Protein AF-A0A2D4J0S9-F1 (afdb_monomer)

Radius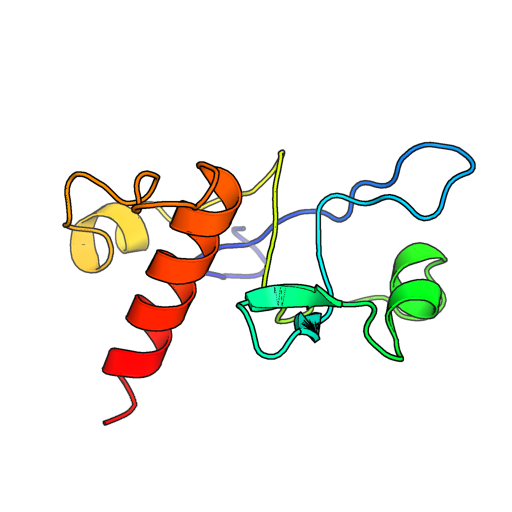 of gyration: 14.19 Å; Cα contacts (8 Å, |Δi|>4): 116; chains: 1; bounding box: 31×25×34 Å

Structure (mmCIF, N/CA/C/O backbone):
data_AF-A0A2D4J0S9-F1
#
_entry.id   AF-A0A2D4J0S9-F1
#
loop_
_atom_site.group_PDB
_atom_site.id
_atom_site.type_symbol
_atom_site.label_atom_id
_atom_site.label_alt_id
_atom_site.label_comp_id
_atom_site.label_asym_id
_atom_site.label_entity_id
_atom_site.label_seq_id
_atom_site.pdbx_PDB_ins_code
_atom_site.Cartn_x
_atom_site.Cartn_y
_atom_site.Cartn_z
_atom_site.occupancy
_atom_site.B_iso_or_equiv
_atom_site.auth_seq_id
_atom_site.auth_comp_id
_atom_site.auth_asym_id
_atom_site.auth_atom_id
_atom_site.pdbx_PDB_model_num
ATOM 1 N N . LEU A 1 1 ? -12.866 -0.020 -6.478 1.00 59.66 1 LEU A N 1
ATOM 2 C CA . LEU A 1 1 ? -13.324 -0.669 -5.222 1.00 59.66 1 LEU A CA 1
ATOM 3 C C . LEU A 1 1 ? -14.517 -1.598 -5.448 1.00 59.66 1 LEU A C 1
ATOM 5 O O . LEU A 1 1 ? -14.472 -2.706 -4.940 1.00 59.66 1 LEU A O 1
ATOM 9 N N . ILE A 1 2 ? -15.555 -1.163 -6.176 1.00 69.75 2 ILE A N 1
ATOM 10 C CA . ILE A 1 2 ? -16.828 -1.900 -6.290 1.00 69.75 2 ILE A CA 1
ATOM 11 C C . ILE A 1 2 ? -16.644 -3.267 -6.960 1.00 69.75 2 ILE A C 1
ATOM 13 O O . ILE A 1 2 ? -16.975 -4.273 -6.347 1.00 69.75 2 ILE A O 1
ATOM 17 N N . GLU A 1 3 ? -16.017 -3.327 -8.135 1.00 88.31 3 GLU A N 1
ATOM 18 C CA . GLU A 1 3 ? -15.795 -4.608 -8.828 1.00 88.31 3 GLU A CA 1
ATOM 19 C C . GLU A 1 3 ? -14.798 -5.515 -8.092 1.00 88.31 3 GLU A C 1
ATOM 21 O O . GLU A 1 3 ? -15.023 -6.708 -7.936 1.00 88.31 3 GLU A O 1
ATOM 26 N N . GLN A 1 4 ? -13.707 -4.939 -7.575 1.00 92.06 4 GLN A N 1
ATOM 27 C CA . GLN A 1 4 ? -12.654 -5.702 -6.890 1.00 92.06 4 GLN A CA 1
ATOM 28 C C . GLN A 1 4 ? -13.025 -6.105 -5.451 1.00 92.06 4 GLN A C 1
ATOM 30 O O . GLN A 1 4 ? -12.337 -6.923 -4.846 1.00 92.06 4 GLN A O 1
ATOM 35 N N . ASN A 1 5 ? -14.072 -5.512 -4.868 1.00 92.31 5 ASN A N 1
ATOM 36 C CA . ASN A 1 5 ? -14.587 -5.771 -3.519 1.00 92.31 5 ASN A CA 1
ATOM 37 C C . ASN A 1 5 ? -13.495 -5.948 -2.437 1.00 92.31 5 ASN A C 1
ATOM 39 O O . ASN A 1 5 ? -13.479 -6.926 -1.688 1.00 92.31 5 ASN A O 1
ATOM 43 N N . ARG A 1 6 ? -12.544 -5.007 -2.364 1.00 93.94 6 ARG A N 1
ATOM 44 C CA . ARG A 1 6 ? -11.474 -4.986 -1.348 1.00 93.94 6 ARG A CA 1
ATOM 45 C C . ARG A 1 6 ? -11.762 -3.955 -0.259 1.00 93.94 6 ARG A C 1
ATOM 47 O O . ARG A 1 6 ? -12.421 -2.947 -0.510 1.00 93.94 6 ARG A O 1
ATOM 54 N N . LYS A 1 7 ? -11.250 -4.208 0.951 1.00 94.12 7 LYS A N 1
ATOM 55 C CA . LYS A 1 7 ? -11.351 -3.273 2.086 1.00 94.12 7 LYS A CA 1
ATOM 56 C C . LYS A 1 7 ? -10.524 -2.011 1.858 1.00 94.12 7 LYS A C 1
ATOM 58 O O . LYS A 1 7 ? -11.026 -0.918 2.082 1.00 94.12 7 LYS A O 1
ATOM 63 N N . ILE A 1 8 ? -9.291 -2.183 1.390 1.00 95.00 8 ILE A N 1
ATOM 64 C CA . ILE A 1 8 ? -8.365 -1.119 0.997 1.00 95.00 8 ILE A CA 1
ATOM 65 C C . ILE A 1 8 ? -7.802 -1.513 -0.372 1.00 95.00 8 ILE A C 1
ATOM 67 O O . ILE A 1 8 ? -7.471 -2.681 -0.579 1.00 95.00 8 ILE A O 1
ATOM 71 N N . ILE A 1 9 ? -7.749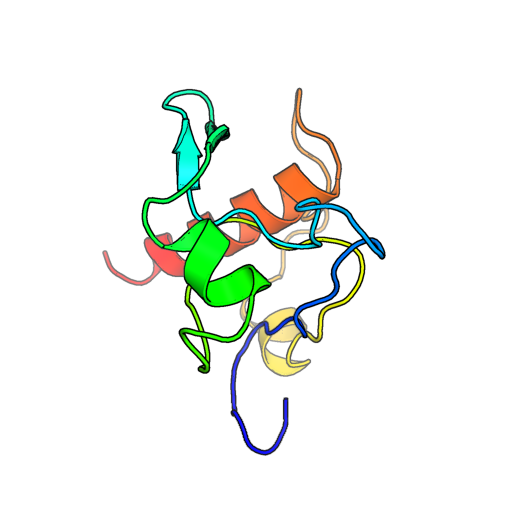 -0.579 -1.320 1.00 97.00 9 ILE A N 1
ATOM 72 C CA . ILE A 1 9 ? -7.134 -0.793 -2.639 1.00 97.00 9 ILE A CA 1
ATOM 73 C C . ILE A 1 9 ? -6.543 0.514 -3.161 1.00 97.00 9 ILE A C 1
ATOM 75 O O . ILE A 1 9 ? -7.158 1.569 -3.016 1.00 97.00 9 ILE A O 1
ATOM 79 N N . ALA A 1 10 ? -5.387 0.436 -3.806 1.00 97.44 10 ALA A N 1
ATOM 80 C CA . ALA A 1 10 ? -4.742 1.558 -4.475 1.00 97.44 10 ALA A CA 1
ATOM 81 C C . ALA A 1 10 ? -4.585 1.244 -5.971 1.00 97.44 10 ALA A C 1
ATOM 83 O O . ALA A 1 10 ? -4.272 0.099 -6.308 1.00 97.44 10 ALA A O 1
ATOM 84 N N . PRO A 1 11 ? -4.803 2.211 -6.878 1.00 96.88 11 PRO A N 1
ATOM 85 C CA . PRO A 1 11 ? -4.304 2.088 -8.240 1.00 96.88 11 PRO A CA 1
ATOM 86 C C . PRO A 1 11 ? -2.775 2.197 -8.242 1.00 96.88 11 PRO A C 1
ATOM 88 O O . PRO A 1 11 ? -2.200 2.920 -7.425 1.00 96.88 11 PRO A O 1
ATOM 91 N N . LEU A 1 12 ? -2.122 1.521 -9.188 1.00 96.75 12 LEU A N 1
ATOM 92 C CA . LEU A 1 12 ? -0.700 1.729 -9.436 1.00 96.75 12 LEU A CA 1
ATOM 93 C C . LEU A 1 12 ? -0.491 3.093 -10.104 1.00 96.75 12 LEU A C 1
ATOM 95 O O . LEU A 1 12 ? -1.044 3.356 -11.171 1.00 96.75 12 LEU A O 1
ATOM 99 N N . VAL A 1 13 ? 0.341 3.934 -9.494 1.00 96.62 13 VAL A N 1
ATOM 100 C CA . VAL A 1 13 ? 0.798 5.207 -10.056 1.00 96.62 13 VAL A CA 1
ATOM 101 C C . VAL A 1 13 ? 2.313 5.255 -9.979 1.00 96.62 13 VAL A C 1
ATOM 103 O O . VAL A 1 13 ? 2.903 5.079 -8.912 1.00 96.62 13 VAL A O 1
ATOM 106 N N . THR A 1 14 ? 2.945 5.515 -11.117 1.00 95.50 14 THR A N 1
ATOM 107 C CA . THR A 1 14 ? 4.397 5.608 -11.248 1.00 95.50 14 THR A CA 1
ATOM 108 C C . THR A 1 14 ? 4.798 7.025 -11.626 1.00 95.50 14 THR A C 1
ATOM 110 O O . THR A 1 14 ? 4.067 7.759 -12.296 1.00 95.50 14 THR A O 1
ATOM 113 N N . ARG A 1 15 ? 5.985 7.443 -11.190 1.00 92.94 15 ARG A N 1
ATOM 114 C CA . ARG A 1 15 ? 6.581 8.686 -11.669 1.00 92.94 15 ARG A CA 1
ATOM 115 C C . ARG A 1 15 ? 7.095 8.461 -13.088 1.00 92.94 15 ARG A C 1
ATOM 117 O O . ARG A 1 15 ? 7.903 7.564 -13.313 1.00 92.94 15 ARG A O 1
ATOM 124 N N . HIS A 1 16 ? 6.672 9.310 -14.022 1.00 90.06 16 HIS A N 1
ATOM 125 C CA . HIS A 1 16 ? 7.052 9.196 -15.430 1.00 90.06 16 HIS A CA 1
ATOM 126 C C . HIS A 1 16 ? 8.575 9.047 -15.617 1.00 90.06 16 HIS A C 1
ATOM 128 O O . HIS A 1 16 ? 9.361 9.817 -15.055 1.00 90.06 16 HIS A O 1
ATOM 134 N N . GLY A 1 17 ? 8.985 8.031 -16.384 1.00 89.25 17 GLY A N 1
ATOM 135 C CA . GLY A 1 17 ? 10.390 7.732 -16.682 1.00 89.25 17 GLY A CA 1
ATOM 136 C C . GLY A 1 17 ? 11.227 7.246 -15.491 1.00 89.25 17 GLY A C 1
ATOM 137 O O . GLY A 1 17 ? 12.456 7.245 -15.574 1.00 89.25 17 GLY A O 1
ATOM 138 N N . LYS A 1 18 ? 10.606 6.875 -14.362 1.00 93.00 18 LYS A N 1
ATOM 139 C CA . LYS A 1 18 ? 11.283 6.382 -13.154 1.00 93.00 18 LYS A CA 1
ATOM 140 C C . LYS A 1 18 ? 10.590 5.131 -12.609 1.00 93.00 18 LYS A C 1
ATOM 142 O O . LYS A 1 18 ? 9.440 4.854 -12.916 1.00 93.00 18 LYS A O 1
ATOM 147 N N . LEU A 1 19 ? 11.294 4.411 -11.737 1.00 91.44 19 LEU A N 1
ATOM 148 C CA . LEU A 1 19 ? 10.759 3.245 -11.025 1.00 91.44 19 LEU A CA 1
ATOM 149 C C . LEU A 1 19 ? 10.028 3.608 -9.726 1.00 91.44 19 LEU A C 1
ATOM 151 O O . LEU A 1 19 ? 9.527 2.721 -9.048 1.00 91.44 19 LEU A O 1
ATOM 155 N N . TRP A 1 20 ? 9.985 4.885 -9.343 1.00 93.19 20 TRP A N 1
ATOM 156 C CA . TRP A 1 20 ? 9.284 5.330 -8.138 1.00 93.19 20 TRP A CA 1
ATOM 157 C C . TRP A 1 20 ? 7.775 5.205 -8.330 1.00 93.19 20 TRP A C 1
ATOM 159 O O . TRP A 1 20 ? 7.239 5.702 -9.323 1.00 93.19 20 TRP A O 1
ATOM 169 N N . SER A 1 21 ? 7.100 4.577 -7.374 1.00 96.00 21 SER A N 1
ATOM 170 C CA . SER A 1 21 ? 5.656 4.369 -7.403 1.00 96.00 21 SER A CA 1
ATOM 1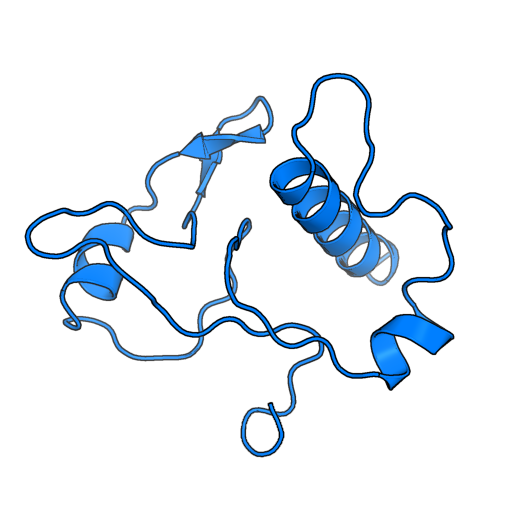71 C C . SER A 1 21 ? 5.018 4.606 -6.042 1.00 96.00 21 SER A C 1
ATOM 173 O O . SER A 1 21 ? 5.706 4.833 -5.048 1.00 96.00 21 SER A O 1
ATOM 175 N N . ASN A 1 22 ? 3.691 4.572 -6.010 1.00 97.62 22 ASN A N 1
ATOM 176 C CA . ASN A 1 22 ? 2.897 4.747 -4.804 1.00 97.62 22 ASN A CA 1
ATOM 177 C C . ASN A 1 22 ? 2.709 3.456 -3.981 1.00 97.62 22 ASN A C 1
ATOM 179 O O . ASN A 1 22 ? 1.800 3.411 -3.155 1.00 97.62 22 ASN A O 1
ATOM 183 N N . PHE A 1 23 ? 3.527 2.418 -4.190 1.00 98.25 23 PHE A N 1
ATOM 184 C CA . PHE A 1 23 ? 3.520 1.202 -3.372 1.00 98.25 23 PHE A CA 1
ATOM 185 C C . PHE A 1 23 ? 4.940 0.700 -3.094 1.00 98.25 23 PHE A C 1
ATOM 187 O O . PHE A 1 23 ? 5.861 0.956 -3.870 1.00 98.25 23 PHE A O 1
ATOM 194 N N . TRP A 1 24 ? 5.112 -0.058 -2.010 1.00 98.25 24 TRP A N 1
ATOM 195 C CA . TRP A 1 24 ? 6.319 -0.862 -1.787 1.00 98.25 24 TRP A CA 1
ATOM 196 C C . TRP A 1 24 ? 5.943 -2.334 -1.812 1.00 98.25 24 TRP A C 1
ATOM 198 O O . TRP A 1 24 ? 4.968 -2.724 -1.174 1.00 98.25 24 TRP A O 1
ATOM 208 N N . GLY A 1 25 ? 6.713 -3.150 -2.530 1.00 97.75 25 GLY A N 1
ATOM 209 C CA . GLY A 1 25 ? 6.468 -4.591 -2.611 1.00 97.75 25 GLY A CA 1
ATOM 210 C C . GLY A 1 25 ? 7.005 -5.379 -1.413 1.00 97.75 25 GLY A C 1
ATOM 211 O O . GLY A 1 25 ? 6.532 -6.478 -1.144 1.00 97.75 25 GLY A O 1
ATOM 212 N N . ALA A 1 26 ? 7.971 -4.828 -0.672 1.00 98.12 26 ALA A N 1
ATOM 213 C CA . ALA A 1 26 ? 8.561 -5.462 0.501 1.00 98.12 26 ALA A CA 1
ATOM 214 C C . ALA A 1 26 ? 8.916 -4.425 1.576 1.00 98.12 26 ALA A C 1
ATOM 216 O O . ALA A 1 26 ? 8.953 -3.220 1.319 1.00 98.12 26 ALA A O 1
ATOM 217 N N . LEU A 1 27 ? 9.181 -4.919 2.786 1.00 97.94 27 LEU A N 1
ATOM 218 C CA . LEU A 1 27 ? 9.743 -4.141 3.887 1.00 97.94 27 LEU A CA 1
ATOM 219 C C . LEU A 1 27 ? 11.078 -4.744 4.319 1.00 97.94 27 LEU A C 1
ATOM 221 O O . LEU A 1 27 ? 11.253 -5.962 4.271 1.00 97.94 27 LEU A O 1
ATOM 225 N N . SER A 1 28 ? 11.998 -3.898 4.764 1.00 96.94 28 SER A N 1
ATOM 226 C CA . SER A 1 28 ? 13.184 -4.317 5.512 1.00 96.94 28 SER A CA 1
ATOM 227 C C . SER A 1 28 ? 12.807 -4.778 6.929 1.00 96.94 28 SER A C 1
ATOM 229 O O . SER A 1 28 ? 11.670 -4.607 7.378 1.00 96.94 28 SER A O 1
ATOM 231 N N . ALA A 1 29 ? 13.762 -5.365 7.659 1.00 94.88 29 ALA A N 1
ATOM 232 C CA . ALA A 1 29 ? 13.536 -5.881 9.016 1.00 94.88 29 ALA A CA 1
ATOM 233 C C . ALA A 1 29 ? 13.094 -4.798 10.024 1.00 94.88 29 ALA A C 1
ATOM 235 O O . ALA A 1 29 ? 12.379 -5.089 10.978 1.00 94.88 29 ALA A O 1
ATOM 236 N N . ASP A 1 30 ? 13.489 -3.548 9.795 1.00 92.94 30 ASP A N 1
ATOM 237 C CA . ASP A 1 30 ? 13.105 -2.365 10.569 1.00 92.94 30 ASP A CA 1
ATOM 238 C C . ASP A 1 30 ? 11.812 -1.691 10.062 1.00 92.94 30 ASP A C 1
ATOM 240 O O . ASP A 1 30 ? 11.361 -0.698 10.632 1.00 92.94 30 ASP A O 1
ATOM 244 N N . GLY A 1 31 ? 11.165 -2.252 9.034 1.00 93.12 31 GLY A N 1
ATOM 245 C CA . GLY A 1 31 ? 9.858 -1.811 8.546 1.00 93.12 31 GLY A CA 1
ATOM 246 C C . GLY A 1 31 ? 9.891 -0.662 7.535 1.00 93.12 31 GLY A C 1
ATOM 247 O O . GLY A 1 31 ? 8.834 -0.092 7.256 1.00 93.12 31 GLY A O 1
ATOM 248 N N . TYR A 1 32 ? 11.063 -0.338 6.989 1.00 96.06 32 TYR A N 1
ATOM 249 C CA . TYR A 1 32 ? 11.250 0.652 5.927 1.00 96.06 32 TYR A CA 1
ATOM 250 C C . TYR A 1 32 ? 11.196 0.012 4.535 1.00 96.06 32 TYR A C 1
ATOM 252 O O . TYR A 1 32 ? 10.931 -1.181 4.380 1.00 96.06 32 TYR A O 1
ATOM 260 N N . TYR A 1 33 ? 11.396 0.829 3.501 1.00 97.00 33 TYR A N 1
ATOM 261 C CA . TYR A 1 33 ? 11.371 0.398 2.109 1.00 97.00 33 TYR A CA 1
ATOM 262 C C . TYR A 1 33 ? 12.365 -0.739 1.839 1.00 97.00 33 TYR A C 1
ATOM 264 O O . TYR A 1 33 ? 13.569 -0.600 2.056 1.00 97.00 33 TYR A O 1
ATOM 272 N N . ALA A 1 34 ? 11.860 -1.820 1.249 1.00 97.62 34 ALA A N 1
ATOM 273 C CA . ALA A 1 34 ? 12.668 -2.789 0.529 1.00 97.62 34 ALA A CA 1
ATOM 274 C C . ALA A 1 34 ? 12.046 -3.068 -0.843 1.00 97.62 34 ALA A C 1
ATOM 276 O O . ALA A 1 34 ? 10.826 -3.053 -1.026 1.00 97.62 34 ALA A O 1
ATOM 277 N N . ARG A 1 35 ? 12.894 -3.347 -1.832 1.00 97.25 35 ARG A N 1
ATOM 278 C CA . ARG A 1 35 ? 12.441 -3.727 -3.173 1.00 97.25 35 ARG A CA 1
ATOM 279 C C . ARG A 1 35 ? 12.076 -5.215 -3.188 1.00 97.25 35 ARG A C 1
ATOM 281 O O . ARG A 1 35 ? 12.947 -6.035 -2.907 1.00 97.25 35 ARG A O 1
ATOM 288 N N . SER A 1 36 ? 10.835 -5.560 -3.542 1.00 97.75 36 SER A N 1
ATOM 289 C CA . SER A 1 36 ? 10.453 -6.956 -3.803 1.00 97.75 36 SER A CA 1
ATOM 290 C C . SER A 1 36 ? 11.045 -7.458 -5.119 1.00 97.75 36 SER A C 1
ATOM 292 O O . SER A 1 36 ? 11.371 -6.667 -6.007 1.00 97.75 36 SER A O 1
ATOM 294 N N . GLU A 1 37 ? 11.167 -8.778 -5.248 1.00 98.00 37 GLU A N 1
ATOM 295 C CA . GLU A 1 37 ? 11.668 -9.442 -6.456 1.00 98.00 37 GLU A CA 1
ATOM 296 C C . GLU A 1 37 ? 10.846 -9.072 -7.701 1.00 98.00 37 GLU A C 1
ATOM 298 O O . GLU A 1 37 ? 11.402 -8.768 -8.750 1.00 98.00 37 GLU A O 1
ATOM 303 N N . ASP A 1 38 ? 9.526 -8.984 -7.551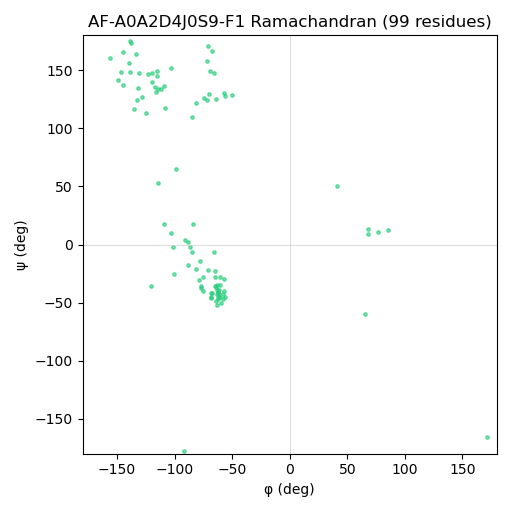 1.00 97.88 38 ASP A N 1
ATOM 304 C CA . ASP A 1 38 ? 8.575 -8.712 -8.628 1.00 97.88 38 ASP A CA 1
ATOM 305 C C . ASP A 1 38 ? 8.254 -7.230 -8.859 1.00 97.88 38 ASP A C 1
ATOM 307 O O . ASP A 1 38 ? 7.422 -6.897 -9.707 1.00 97.88 38 ASP A O 1
ATOM 311 N N . TYR A 1 39 ? 8.909 -6.323 -8.130 1.00 97.69 39 TYR A N 1
ATOM 312 C CA . TYR A 1 39 ? 8.607 -4.894 -8.183 1.00 97.69 39 TYR A CA 1
ATOM 313 C C . TYR A 1 39 ? 8.714 -4.332 -9.608 1.00 97.69 39 TYR A C 1
ATOM 315 O O . TYR A 1 39 ? 7.831 -3.609 -10.060 1.00 97.69 39 TYR A O 1
ATOM 323 N N . ILE A 1 40 ? 9.778 -4.678 -10.338 1.00 97.19 40 ILE A N 1
ATOM 324 C CA . ILE A 1 40 ? 10.016 -4.157 -11.693 1.00 97.19 40 ILE A CA 1
ATOM 325 C C . ILE A 1 40 ? 8.971 -4.676 -12.679 1.00 97.19 40 ILE A C 1
ATOM 327 O O . ILE A 1 40 ? 8.447 -3.889 -13.466 1.00 97.19 40 ILE A O 1
ATOM 331 N N . ASP A 1 41 ? 8.614 -5.956 -12.590 1.00 97.50 41 ASP A N 1
ATOM 332 C CA . ASP A 1 41 ? 7.622 -6.568 -13.473 1.00 97.50 41 ASP A CA 1
ATOM 333 C C . ASP A 1 41 ? 6.233 -5.949 -13.293 1.00 97.50 41 ASP A C 1
ATOM 335 O O . ASP A 1 41 ? 5.505 -5.760 -14.269 1.00 97.50 41 ASP A O 1
ATOM 339 N N . ILE A 1 42 ? 5.874 -5.596 -12.053 1.00 97.62 42 ILE A N 1
ATOM 340 C CA . ILE A 1 42 ? 4.625 -4.888 -11.745 1.00 97.62 42 ILE A CA 1
ATOM 341 C C . ILE A 1 42 ? 4.672 -3.460 -12.306 1.00 97.62 42 ILE A C 1
ATOM 343 O O . ILE A 1 42 ? 3.724 -3.018 -12.952 1.00 97.62 42 ILE A O 1
ATOM 347 N N . ILE A 1 43 ? 5.782 -2.741 -12.104 1.00 96.12 43 ILE A N 1
ATOM 348 C CA . ILE A 1 43 ? 5.959 -1.356 -12.577 1.00 96.12 43 ILE A CA 1
ATOM 349 C C . ILE A 1 43 ? 5.926 -1.254 -14.103 1.00 96.12 43 ILE A C 1
ATOM 351 O O . ILE A 1 43 ? 5.379 -0.293 -14.642 1.00 96.12 43 ILE A O 1
ATOM 355 N N . GLN A 1 44 ? 6.518 -2.224 -14.796 1.00 95.19 44 GLN A N 1
ATOM 356 C CA . GLN A 1 44 ? 6.599 -2.253 -16.256 1.00 95.19 44 GLN A CA 1
ATOM 357 C C . GLN A 1 44 ? 5.357 -2.861 -16.919 1.00 95.19 44 GLN A C 1
ATOM 359 O O . GLN A 1 44 ? 5.240 -2.813 -18.141 1.00 95.19 44 GLN A O 1
ATOM 364 N N . GLY A 1 45 ? 4.422 -3.414 -16.140 1.00 94.94 45 GLY A N 1
ATOM 365 C CA . GLY A 1 45 ? 3.215 -4.050 -16.669 1.00 94.94 45 GLY A CA 1
ATOM 366 C C . GLY A 1 45 ? 3.444 -5.446 -17.253 1.00 94.94 45 GLY A C 1
ATOM 367 O O . GLY A 1 45 ? 2.528 -6.003 -17.850 1.00 94.94 45 GLY A O 1
ATOM 368 N N . SER A 1 46 ? 4.621 -6.044 -17.046 1.00 97.50 46 SER A N 1
ATOM 369 C CA . SER A 1 46 ? 4.886 -7.455 -17.365 1.00 97.50 46 SER A CA 1
ATOM 370 C C . SER A 1 46 ? 4.046 -8.395 -16.492 1.00 97.50 46 SER A C 1
ATOM 372 O O . SER A 1 46 ? 3.697 -9.496 -16.913 1.00 97.50 46 SER A O 1
ATOM 374 N N . ARG A 1 47 ? 3.684 -7.954 -15.276 1.00 97.50 47 ARG A N 1
ATOM 375 C CA . ARG A 1 47 ? 2.750 -8.644 -14.376 1.00 97.50 47 ARG A CA 1
ATOM 376 C C . ARG A 1 47 ? 1.610 -7.706 -13.981 1.00 97.50 47 ARG A C 1
ATOM 378 O O . ARG A 1 47 ? 1.808 -6.735 -13.256 1.00 97.50 47 ARG A O 1
ATOM 385 N N . ILE A 1 48 ? 0.397 -8.029 -14.427 1.00 97.25 48 ILE A N 1
ATOM 386 C CA . ILE A 1 48 ? -0.817 -7.237 -14.182 1.00 97.25 48 ILE A CA 1
ATOM 387 C C . ILE A 1 48 ? -1.748 -8.013 -13.252 1.00 97.25 48 ILE A C 1
ATOM 389 O O . ILE A 1 48 ? -1.990 -9.201 -13.450 1.00 97.25 48 ILE A O 1
ATOM 393 N N . GLY A 1 49 ? -2.288 -7.338 -12.239 1.00 96.50 49 GLY A N 1
ATOM 394 C CA . GLY A 1 49 ? -3.198 -7.961 -11.289 1.00 96.50 49 GLY A CA 1
ATOM 395 C C . GLY A 1 49 ? -3.522 -7.072 -10.097 1.00 96.50 49 GLY A C 1
ATOM 396 O O . GLY A 1 49 ? -3.254 -5.870 -10.094 1.00 96.50 49 GLY A O 1
ATOM 397 N N . VAL A 1 50 ? -4.104 -7.692 -9.072 1.00 96.88 50 VAL A N 1
ATOM 398 C CA . VAL A 1 50 ? -4.334 -7.082 -7.760 1.00 96.88 50 VAL A CA 1
ATOM 399 C C . VAL A 1 50 ? -3.370 -7.722 -6.772 1.00 96.88 50 VAL A C 1
ATOM 401 O O . VAL A 1 50 ? -3.448 -8.923 -6.521 1.00 96.88 50 VAL A O 1
ATOM 404 N N . TRP A 1 51 ? -2.482 -6.912 -6.203 1.00 97.50 51 TRP A N 1
ATOM 405 C CA . TRP A 1 51 ? -1.373 -7.378 -5.376 1.00 97.50 51 TRP A CA 1
ATOM 406 C C . TRP A 1 51 ? -1.602 -7.027 -3.905 1.00 97.50 51 TRP A C 1
ATOM 408 O O . TRP A 1 51 ? -2.027 -5.916 -3.584 1.00 97.50 51 TRP A O 1
ATOM 418 N N . ASN A 1 52 ? -1.322 -7.973 -3.006 1.00 96.94 52 ASN A N 1
ATOM 419 C CA . ASN A 1 52 ? -1.272 -7.696 -1.573 1.00 96.94 52 ASN A CA 1
ATOM 420 C C . ASN A 1 52 ? 0.124 -7.169 -1.230 1.00 96.94 52 ASN A C 1
ATOM 422 O O . ASN A 1 52 ? 1.093 -7.920 -1.299 1.00 96.94 52 ASN A O 1
ATOM 426 N N . VAL A 1 53 ? 0.218 -5.885 -0.898 1.00 97.94 53 VAL A N 1
ATOM 427 C CA . VAL A 1 53 ? 1.488 -5.178 -0.700 1.00 97.94 53 VAL A CA 1
ATOM 428 C C . VAL A 1 53 ? 1.544 -4.552 0.694 1.00 97.94 53 VAL A C 1
ATOM 430 O O . VAL A 1 53 ? 0.510 -4.136 1.222 1.00 97.94 53 VAL A O 1
ATOM 433 N N . PRO A 1 54 ? 2.729 -4.468 1.323 1.00 97.75 54 PRO A N 1
ATOM 434 C CA . PRO A 1 54 ? 2.850 -3.967 2.688 1.00 97.75 54 PRO A CA 1
ATOM 435 C C . PRO A 1 54 ? 2.621 -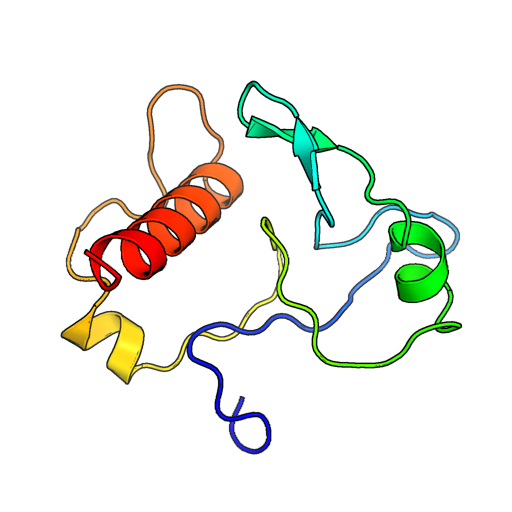2.458 2.831 1.00 97.75 54 PRO A C 1
ATOM 437 O O . PRO A 1 54 ? 2.341 -2.004 3.942 1.00 97.75 54 PRO A O 1
ATOM 440 N N . TYR A 1 55 ? 2.773 -1.683 1.758 1.00 98.25 55 TYR A N 1
ATOM 441 C CA . TYR A 1 55 ? 2.703 -0.226 1.800 1.00 98.25 55 TYR A CA 1
ATOM 442 C C . TYR A 1 55 ? 2.072 0.334 0.527 1.00 98.25 55 TYR A C 1
ATOM 444 O O . TYR A 1 55 ? 2.421 -0.087 -0.577 1.00 98.25 55 TYR A O 1
ATOM 452 N N . VAL A 1 56 ? 1.190 1.318 0.700 1.00 97.94 56 VAL A N 1
ATOM 453 C CA . VAL A 1 56 ? 0.630 2.167 -0.355 1.00 97.94 56 VAL A CA 1
ATOM 454 C C . VAL A 1 56 ? 0.566 3.614 0.136 1.00 97.94 56 VAL A C 1
ATOM 456 O O . VAL A 1 56 ? 0.341 3.855 1.318 1.00 97.94 56 VAL A O 1
ATOM 459 N N . ALA A 1 57 ? 0.720 4.574 -0.769 1.00 97.25 57 ALA A N 1
ATOM 460 C CA . ALA A 1 57 ? 0.649 6.002 -0.466 1.00 97.25 57 ALA A CA 1
ATOM 461 C C . ALA A 1 57 ? -0.127 6.769 -1.546 1.00 97.25 57 ALA A C 1
ATOM 463 O O . ALA A 1 57 ? -0.492 6.214 -2.587 1.00 97.25 57 ALA A O 1
ATOM 464 N N . ASN A 1 58 ? -0.345 8.064 -1.312 1.00 95.56 58 ASN A N 1
ATOM 465 C CA . ASN A 1 58 ? -0.936 9.053 -2.226 1.00 95.56 58 ASN A CA 1
ATOM 466 C C . ASN A 1 58 ? -2.409 8.829 -2.615 1.00 95.56 58 ASN A C 1
ATOM 468 O O . ASN A 1 58 ? -3.236 9.712 -2.413 1.00 95.56 58 ASN A O 1
ATOM 472 N N . ILE A 1 59 ? -2.740 7.690 -3.229 1.00 96.06 59 ILE A N 1
ATOM 473 C CA . ILE A 1 59 ? -4.061 7.416 -3.804 1.00 96.06 59 ILE A CA 1
ATOM 474 C C . ILE A 1 59 ? -4.498 6.012 -3.409 1.00 96.06 59 ILE A C 1
ATOM 476 O O . ILE A 1 59 ? -3.889 5.024 -3.810 1.00 96.06 59 ILE A O 1
ATOM 480 N N . TYR A 1 60 ? -5.588 5.924 -2.657 1.00 96.12 60 TYR A N 1
ATOM 481 C CA . TYR A 1 60 ? -6.221 4.669 -2.274 1.00 96.12 60 TYR A CA 1
ATOM 482 C C . TYR A 1 60 ? -7.698 4.893 -1.953 1.00 96.12 60 TYR A C 1
ATOM 484 O O . TYR A 1 60 ? -8.150 6.003 -1.684 1.00 96.12 60 TYR A O 1
ATOM 492 N N . LEU A 1 61 ? -8.463 3.809 -1.989 1.00 96.12 61 LEU A N 1
ATOM 493 C CA . LEU A 1 61 ? -9.863 3.764 -1.600 1.00 96.12 61 LEU A CA 1
ATOM 494 C C . LEU A 1 61 ? -10.011 2.825 -0.407 1.00 96.12 61 LEU A C 1
ATOM 496 O O . LEU A 1 61 ? -9.491 1.708 -0.431 1.00 96.12 61 LEU A O 1
ATOM 500 N N . ILE A 1 62 ? -10.777 3.256 0.597 1.00 94.06 62 ILE A N 1
ATOM 501 C CA . ILE A 1 62 ? -11.138 2.445 1.763 1.00 94.06 62 ILE A CA 1
ATOM 502 C C . ILE A 1 62 ? -12.653 2.232 1.767 1.00 94.06 62 ILE A C 1
ATOM 504 O O . ILE A 1 62 ? -13.434 3.174 1.620 1.00 94.06 62 ILE A O 1
ATOM 508 N N . LYS A 1 63 ? -13.092 0.984 1.946 1.00 94.69 63 LYS A N 1
ATOM 509 C CA . LYS A 1 63 ? -14.510 0.645 2.087 1.00 94.69 63 LYS A CA 1
ATOM 510 C C . LYS A 1 63 ? -15.047 1.297 3.361 1.00 94.69 63 LYS A C 1
ATOM 512 O O . LYS A 1 63 ? -14.552 1.032 4.451 1.00 94.69 63 LYS A O 1
ATOM 517 N N . GLY A 1 64 ? -16.117 2.086 3.253 1.00 93.69 64 GLY A N 1
ATOM 518 C CA . GLY A 1 64 ? -16.668 2.810 4.407 1.00 93.69 64 GLY A CA 1
ATOM 519 C C . GLY A 1 64 ? -17.065 1.911 5.588 1.00 93.69 64 GLY A C 1
ATOM 520 O O . GLY A 1 64 ? -16.966 2.327 6.738 1.00 93.69 64 GLY A O 1
ATOM 521 N N . GLN A 1 65 ? -17.471 0.662 5.328 1.00 93.38 65 GLN A N 1
ATOM 522 C CA . GLN A 1 65 ? -17.716 -0.316 6.392 1.00 93.38 65 GLN A CA 1
ATOM 523 C C . GLN A 1 65 ? -16.440 -0.629 7.182 1.00 93.38 65 GLN A C 1
ATOM 525 O O . GLN A 1 65 ? -16.498 -0.644 8.403 1.00 93.38 65 GLN A O 1
ATOM 530 N N . THR A 1 66 ? -15.295 -0.802 6.514 1.00 92.12 66 THR A N 1
ATOM 531 C CA . THR A 1 66 ? -13.999 -1.045 7.165 1.00 92.12 66 THR A CA 1
ATOM 532 C C . THR A 1 66 ? -13.642 0.089 8.118 1.00 92.12 66 THR A C 1
ATOM 534 O O . THR A 1 66 ? -13.264 -0.186 9.253 1.00 92.12 66 THR A O 1
ATOM 537 N N . LEU A 1 67 ? -13.872 1.344 7.714 1.00 91.25 67 LEU A N 1
ATOM 538 C CA . LEU A 1 67 ? -13.669 2.497 8.596 1.00 91.25 67 LEU A CA 1
ATOM 539 C C . LEU A 1 67 ? -14.521 2.404 9.871 1.00 91.25 67 LEU A C 1
ATOM 541 O O . LEU A 1 67 ? -14.016 2.566 10.971 1.00 91.25 67 LEU A O 1
ATOM 545 N N . ARG A 1 68 ? -15.810 2.079 9.740 1.00 91.12 68 ARG A N 1
ATOM 546 C CA . ARG A 1 68 ? -16.747 2.067 10.877 1.00 91.12 68 ARG A CA 1
ATOM 547 C C . ARG A 1 68 ? -16.609 0.852 11.795 1.00 91.12 68 ARG A C 1
ATOM 549 O O . ARG A 1 68 ? -16.845 0.964 12.996 1.00 91.12 68 ARG A O 1
ATOM 556 N N . SER A 1 69 ? -16.309 -0.324 11.244 1.00 90.56 69 SER A N 1
ATOM 557 C CA . SER A 1 69 ? -16.320 -1.576 12.011 1.00 90.56 69 SER A CA 1
ATOM 558 C C . SER A 1 69 ? -14.941 -2.054 12.443 1.00 90.56 69 SER A C 1
ATOM 560 O O . SER A 1 69 ? -14.861 -2.787 13.423 1.00 90.56 69 SER A O 1
ATOM 562 N N . GLU A 1 70 ? -13.883 -1.679 11.722 1.00 88.44 70 GLU A N 1
ATOM 563 C CA . GLU A 1 70 ? -12.535 -2.226 11.928 1.00 88.44 70 GLU A CA 1
ATOM 564 C C . GLU A 1 70 ? -11.509 -1.143 12.278 1.00 88.44 70 GLU A C 1
ATOM 566 O O . GLU A 1 70 ? -10.647 -1.391 13.114 1.00 88.44 70 GLU A O 1
ATOM 571 N N . MET A 1 71 ? -11.627 0.060 11.703 1.00 89.44 71 MET A N 1
ATOM 572 C CA . MET A 1 71 ? -10.695 1.165 11.954 1.00 89.44 71 MET A CA 1
ATOM 573 C C . MET A 1 71 ? -11.240 2.165 12.986 1.00 89.44 71 MET A C 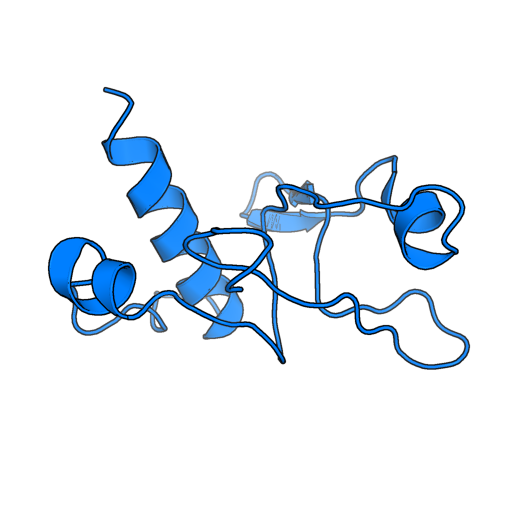1
ATOM 575 O O . MET A 1 71 ? -11.529 3.312 12.654 1.00 89.44 71 MET A O 1
ATOM 579 N N . LYS A 1 72 ? -11.414 1.723 14.239 1.00 84.19 72 LYS A N 1
ATOM 580 C CA . LYS A 1 72 ? -12.077 2.513 15.301 1.00 84.19 72 LYS A CA 1
ATOM 581 C C . LYS A 1 72 ? -11.154 3.429 16.111 1.00 84.19 72 LYS A C 1
ATOM 583 O O . LYS A 1 72 ? -11.646 4.337 16.773 1.00 84.19 72 LYS A O 1
ATOM 588 N N . GLU A 1 73 ? -9.847 3.192 16.071 1.00 82.88 73 GLU A N 1
ATOM 589 C CA . GLU A 1 73 ? -8.859 4.048 16.730 1.00 82.88 73 GLU A CA 1
ATOM 590 C C . GLU A 1 73 ? -8.791 5.452 16.107 1.00 82.88 73 GLU A C 1
ATOM 592 O O . GLU A 1 73 ? -8.954 5.638 14.903 1.00 82.88 73 GLU A O 1
ATOM 597 N N . ILE A 1 74 ? -8.503 6.462 16.927 1.00 73.69 74 ILE A N 1
ATOM 598 C CA . ILE A 1 74 ? -8.471 7.866 16.479 1.00 73.69 74 ILE A CA 1
ATOM 599 C C . ILE A 1 74 ? -7.202 8.169 15.654 1.00 73.69 74 ILE A C 1
ATOM 601 O O . ILE A 1 74 ? -7.224 9.011 14.759 1.00 73.69 74 ILE A O 1
ATOM 605 N N . ASN A 1 75 ? -6.101 7.450 15.899 1.00 85.25 75 ASN A N 1
ATOM 606 C CA . 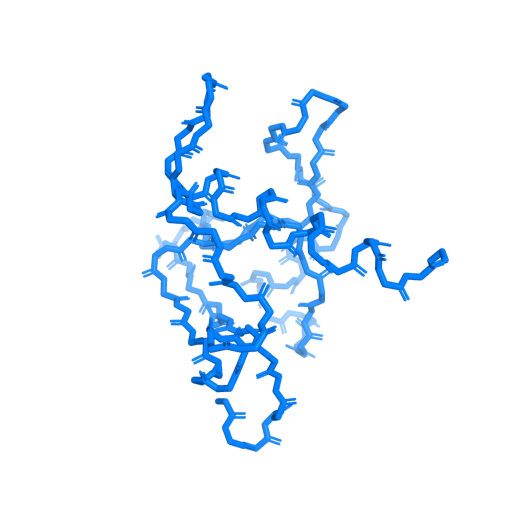ASN A 1 75 ? -4.764 7.800 15.405 1.00 85.25 75 ASN A CA 1
ATOM 607 C C . ASN A 1 75 ? -4.184 6.788 14.398 1.00 85.25 75 ASN A C 1
ATOM 609 O O . ASN A 1 75 ? -3.050 6.335 14.544 1.00 85.25 75 ASN A O 1
ATOM 613 N N . TYR A 1 76 ? -4.916 6.450 13.329 1.00 87.69 76 TYR A N 1
ATOM 614 C CA . TYR A 1 76 ? -4.387 5.547 12.286 1.00 87.69 76 TYR A CA 1
ATOM 615 C C . TYR A 1 76 ? -3.193 6.118 11.510 1.00 87.69 76 TYR A C 1
ATOM 617 O O . TYR A 1 76 ? -2.401 5.347 10.980 1.00 87.69 76 TYR A O 1
ATOM 625 N N . PHE A 1 77 ? -3.031 7.438 11.471 1.00 92.19 77 PHE A N 1
ATOM 626 C CA . PHE A 1 77 ? -1.974 8.124 10.716 1.00 92.19 77 PHE A CA 1
ATOM 627 C C . PHE A 1 77 ? -0.824 8.622 11.598 1.00 92.19 77 PHE A C 1
ATOM 629 O O . PHE A 1 77 ? 0.013 9.395 11.139 1.00 92.19 77 PHE A O 1
ATOM 636 N N . SER A 1 78 ? -0.788 8.222 12.872 1.00 92.19 78 SER A N 1
ATOM 637 C CA . SER A 1 78 ? 0.230 8.679 13.814 1.00 92.19 78 SER A CA 1
ATOM 638 C C . SER A 1 78 ? 0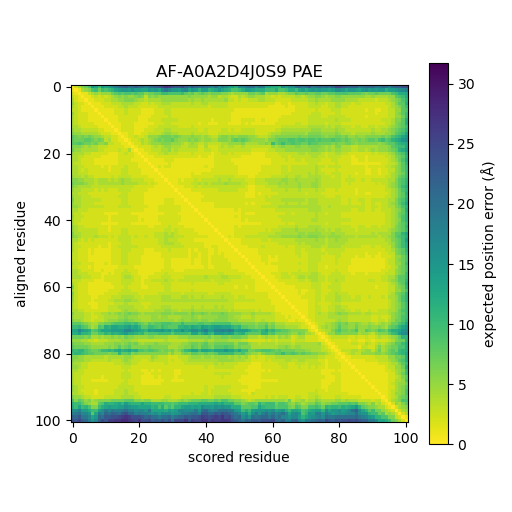.824 7.508 14.583 1.00 92.19 78 SER A C 1
ATOM 640 O O . SER A 1 78 ? 0.109 6.729 15.213 1.00 92.19 78 SER A O 1
ATOM 642 N N . ARG A 1 79 ? 2.151 7.384 14.511 1.00 88.12 79 ARG A N 1
ATOM 643 C CA . ARG A 1 79 ? 2.974 6.481 15.318 1.00 88.12 79 ARG A CA 1
ATOM 644 C C . ARG A 1 79 ? 4.316 7.138 15.587 1.00 88.12 79 ARG A C 1
ATOM 646 O O . ARG A 1 79 ? 4.824 7.879 14.750 1.00 88.12 79 ARG A O 1
ATOM 653 N N . GLU A 1 80 ? 4.907 6.834 16.737 1.00 85.75 80 GLU A N 1
ATOM 654 C CA . GLU A 1 80 ? 6.241 7.328 17.060 1.00 85.75 80 GLU A CA 1
ATOM 655 C C . GLU A 1 80 ? 7.240 6.881 15.976 1.00 85.75 80 GLU A C 1
ATOM 657 O O . GLU A 1 80 ? 7.289 5.700 15.623 1.00 85.75 80 GLU A O 1
ATOM 662 N N . LYS A 1 81 ? 8.033 7.828 15.457 1.00 88.50 81 LYS A N 1
ATOM 663 C CA . LYS A 1 81 ? 9.114 7.607 14.473 1.00 88.50 81 LYS A CA 1
ATOM 664 C C . LYS A 1 81 ? 8.678 7.170 13.065 1.00 88.50 81 LYS A C 1
ATOM 666 O O . LYS A 1 81 ? 9.548 6.824 12.274 1.00 88.50 81 LYS A O 1
ATOM 671 N N . LEU A 1 82 ? 7.385 7.190 12.736 1.00 92.75 82 LEU A N 1
ATOM 672 C CA . LEU A 1 82 ? 6.892 6.899 11.384 1.00 92.75 82 LEU A CA 1
ATOM 673 C C . LEU A 1 82 ? 6.235 8.132 10.767 1.00 92.75 82 LEU A C 1
ATOM 675 O O . LEU A 1 82 ? 5.556 8.886 11.465 1.00 92.75 82 LEU A O 1
ATOM 679 N N . ASP A 1 83 ? 6.388 8.305 9.454 1.00 94.50 83 ASP A N 1
ATOM 680 C CA . ASP A 1 83 ? 5.527 9.228 8.716 1.00 94.50 83 ASP A CA 1
ATOM 681 C C . ASP A 1 83 ? 4.079 8.711 8.663 1.00 94.50 83 ASP A C 1
ATOM 683 O O . ASP A 1 83 ? 3.784 7.553 8.982 1.00 94.50 83 ASP A O 1
ATOM 687 N N . SER A 1 84 ? 3.155 9.587 8.270 1.00 95.25 84 SER A N 1
ATOM 688 C CA . SER A 1 84 ? 1.722 9.301 8.317 1.00 95.25 84 SER A CA 1
ATOM 689 C C . SER A 1 84 ? 1.275 8.149 7.416 1.00 95.25 84 SER A C 1
ATOM 691 O O . SER A 1 84 ? 0.390 7.388 7.816 1.00 95.25 84 SER A O 1
ATOM 693 N N . ASP A 1 85 ? 1.887 7.974 6.242 1.00 95.88 85 ASP A N 1
ATOM 694 C CA . ASP A 1 85 ? 1.544 6.879 5.330 1.00 95.88 85 ASP A CA 1
ATOM 695 C C . ASP A 1 85 ? 2.111 5.550 5.844 1.00 95.88 85 ASP A C 1
ATOM 697 O O . ASP A 1 85 ? 1.420 4.524 5.830 1.00 95.88 85 ASP A O 1
ATOM 701 N N . MET A 1 86 ? 3.337 5.563 6.384 1.00 96.56 86 MET A N 1
ATOM 702 C CA . MET A 1 86 ? 3.915 4.402 7.067 1.00 96.56 86 MET A CA 1
ATOM 703 C C . MET A 1 86 ? 3.082 3.996 8.286 1.00 96.56 86 MET A C 1
ATOM 705 O O . MET A 1 86 ? 2.833 2.802 8.488 1.00 96.56 86 MET A O 1
ATOM 709 N N . ALA A 1 87 ? 2.619 4.965 9.082 1.00 95.56 87 ALA A N 1
ATOM 710 C CA . ALA A 1 87 ? 1.754 4.727 10.232 1.00 95.56 87 ALA A CA 1
ATOM 711 C C . ALA A 1 87 ? 0.414 4.103 9.809 1.00 95.56 87 ALA A C 1
ATOM 713 O O . ALA A 1 87 ? 0.023 3.076 10.370 1.00 95.56 87 ALA A O 1
ATOM 714 N N . MET A 1 88 ? -0.237 4.650 8.777 1.00 95.06 88 MET A N 1
ATOM 715 C CA . MET A 1 88 ? -1.492 4.120 8.232 1.00 95.06 88 MET A CA 1
ATOM 716 C C . MET A 1 88 ? -1.337 2.686 7.736 1.00 95.06 88 MET A C 1
ATOM 718 O O . MET A 1 88 ? -2.083 1.803 8.167 1.00 95.06 88 MET A O 1
ATOM 722 N N . CYS A 1 89 ? -0.323 2.420 6.910 1.00 96.19 89 CYS A N 1
ATOM 723 C CA . CYS A 1 89 ? -0.076 1.081 6.387 1.00 96.19 89 CYS A CA 1
ATOM 724 C C . CYS A 1 89 ? 0.245 0.092 7.509 1.00 96.19 89 CYS A C 1
ATOM 726 O O . CYS A 1 89 ? -0.249 -1.034 7.504 1.00 96.19 89 CYS A O 1
ATOM 728 N N . ARG A 1 90 ? 1.044 0.500 8.502 1.00 94.56 90 ARG A N 1
ATOM 729 C CA . ARG A 1 90 ? 1.376 -0.361 9.641 1.00 94.56 90 ARG A CA 1
ATOM 730 C C . ARG A 1 90 ? 0.147 -0.700 10.479 1.00 94.56 90 ARG A C 1
ATOM 732 O O . ARG A 1 90 ? -0.080 -1.877 10.743 1.00 94.56 90 ARG A O 1
ATOM 739 N N . ASN A 1 91 ? -0.662 0.295 10.836 1.00 93.12 91 ASN A N 1
ATOM 740 C CA . ASN A 1 91 ? -1.900 0.071 11.578 1.00 93.12 91 ASN A CA 1
ATOM 741 C C . ASN A 1 91 ? -2.886 -0.810 10.787 1.00 93.12 91 ASN A C 1
ATOM 743 O O . ASN A 1 91 ? -3.514 -1.699 11.359 1.00 93.12 91 ASN A O 1
ATOM 747 N N . ALA A 1 92 ? -2.988 -0.620 9.466 1.00 93.12 92 ALA A N 1
ATOM 748 C CA . ALA A 1 92 ? -3.813 -1.468 8.610 1.00 93.12 92 ALA A CA 1
ATOM 749 C C . ALA A 1 92 ? -3.330 -2.928 8.611 1.00 93.12 92 ALA A C 1
ATOM 751 O O . ALA A 1 92 ? -4.144 -3.834 8.769 1.00 93.12 92 ALA A O 1
ATOM 752 N N . ARG A 1 93 ? -2.018 -3.182 8.493 1.00 92.88 93 ARG A N 1
ATOM 753 C CA . ARG A 1 93 ? -1.459 -4.547 8.556 1.00 92.88 93 ARG A CA 1
ATOM 754 C C . ARG A 1 93 ? -1.754 -5.227 9.892 1.00 92.88 93 ARG A C 1
ATOM 756 O O . ARG A 1 93 ? -2.192 -6.375 9.900 1.00 92.88 93 ARG A O 1
ATOM 763 N N . GLU A 1 94 ? -1.565 -4.518 11.002 1.00 90.62 94 GLU A N 1
ATOM 764 C CA . GLU A 1 94 ? -1.819 -5.053 12.346 1.00 90.62 94 GLU A CA 1
ATOM 765 C C . GLU A 1 94 ? -3.314 -5.364 12.565 1.00 90.62 94 GLU A C 1
ATOM 767 O O . GLU A 1 94 ? -3.646 -6.400 13.140 1.00 90.62 94 GLU A O 1
ATOM 772 N N . MET A 1 95 ? -4.221 -4.554 12.002 1.00 85.88 95 MET A N 1
ATOM 773 C CA . MET A 1 95 ? -5.667 -4.834 11.972 1.00 85.88 95 MET A CA 1
ATOM 774 C C . MET A 1 95 ? -6.009 -6.136 11.223 1.00 85.88 95 MET A C 1
ATOM 776 O O . MET A 1 95 ? -6.961 -6.822 11.591 1.00 85.88 95 MET A O 1
ATOM 780 N N . PHE A 1 96 ? -5.274 -6.488 10.162 1.00 73.12 96 PHE A N 1
ATOM 781 C CA . PHE A 1 96 ? -5.492 -7.745 9.434 1.00 73.12 96 PHE A CA 1
ATOM 782 C C . PHE A 1 96 ? -4.881 -8.963 10.141 1.00 73.12 96 PHE A C 1
ATOM 784 O O . PHE A 1 96 ? -5.422 -10.059 10.017 1.00 73.12 96 PHE A O 1
ATOM 791 N N . GLN A 1 97 ? -3.779 -8.788 10.875 1.00 67.81 97 GLN A N 1
ATOM 792 C CA . GLN A 1 97 ? -3.088 -9.873 11.582 1.00 67.81 97 GLN A CA 1
ATOM 793 C C . GLN A 1 97 ? -3.804 -10.295 12.870 1.00 67.81 97 GLN A C 1
ATOM 795 O O . GLN A 1 97 ? -3.897 -11.489 13.141 1.00 67.81 97 GLN A O 1
ATOM 800 N N . SER A 1 98 ? -4.379 -9.348 13.619 1.00 59.66 98 SER A N 1
ATOM 801 C CA . SER A 1 98 ? -5.095 -9.619 14.877 1.00 59.66 98 SER A CA 1
ATOM 802 C C . SER A 1 98 ? -6.378 -10.447 14.723 1.00 59.66 98 SER A C 1
ATOM 804 O O . SER A 1 98 ? -6.988 -10.816 15.719 1.00 59.66 98 SER A O 1
ATOM 806 N N . ARG A 1 99 ? -6.804 -10.737 13.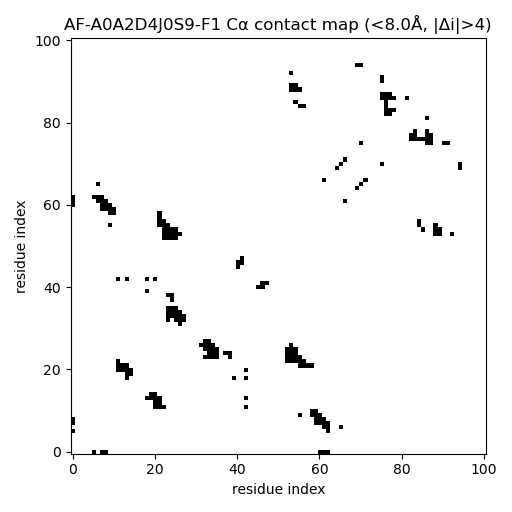487 1.00 55.50 99 ARG A N 1
ATOM 807 C CA . ARG A 1 99 ? -8.009 -11.528 13.179 1.00 55.50 99 ARG A CA 1
ATOM 808 C C . ARG A 1 99 ? -7.708 -12.978 12.782 1.00 55.50 99 ARG A C 1
ATOM 810 O O . ARG A 1 99 ? -8.650 -13.718 12.525 1.00 55.50 99 ARG A O 1
ATOM 817 N N . ASN A 1 100 ? -6.430 -13.358 12.706 1.00 45.72 100 ASN A N 1
ATOM 818 C CA . ASN A 1 100 ? -5.975 -14.713 12.369 1.00 45.72 100 ASN A CA 1
ATOM 819 C C . ASN A 1 100 ? -5.374 -15.459 13.579 1.00 45.72 100 ASN A C 1
ATOM 821 O O . ASN A 1 100 ? -4.642 -16.430 13.387 1.00 45.72 100 ASN A O 1
ATOM 825 N N . ILE A 1 101 ? -5.658 -14.991 14.799 1.00 38.44 101 ILE A N 1
ATOM 826 C CA . ILE A 1 101 ? -5.318 -15.639 16.074 1.00 38.44 101 ILE A CA 1
ATOM 827 C C . ILE A 1 101 ? -6.615 -15.838 16.854 1.00 38.44 101 ILE A C 1
ATOM 829 O O . ILE A 1 101 ? -7.443 -14.897 16.825 1.00 38.44 101 ILE A O 1
#

pLDDT: mean 91.28, std 10.83, range [38.44, 98.25]

Solvent-accessible surface area (backbone atoms only — not comparable to full-atom values): 6338 Å² total; per-residue (Å²): 96,80,90,76,69,47,60,66,51,59,74,92,49,66,45,88,99,52,89,54,52,40,58,34,61,32,60,40,98,88,68,46,89,30,86,33,94,60,43,63,39,46,77,72,57,80,46,82,83,89,79,92,56,71,36,58,42,102,52,72,48,68,36,69,63,45,47,72,76,69,54,73,69,93,55,49,51,59,45,92,98,44,56,44,52,60,19,33,29,49,48,51,51,52,64,62,53,69,72,78,112

Foldseek 3Di:
DVVVPDQKAFDWDDDPPDLDIQFAQDADPVGHGDHDPCSVCPSVVVDDDGDDGLFGDDGMDGDVCCCVPQVPDPQQQDDPPDGRRSSVSVSVVVSVVVVVD

Sequence (101 aa):
LIEQNRKIIAPLVTRHGKLWSNFWGALSADGYYARSEDYIDIIQGSRIGVWNVPYVANIYLIKGQTLRSEMKEINYFSREKLDSDMAMCRNAREMFQSRNI

Secondary structure (DSSP, 8-state):
-TTTT-SEE----B-TTSS-BSEESEE-TTSSEE--TTHHHHHHTSS-S----SEE-S--EE-HHHHHHT---S-TT-BTTB-HHHHHHHHHHHHHHTT--

Organism: NCBI:txid129467

InterPro domains:
  IPR050757 Collagen-modifying Glycosyltransferase 25 [PTHR10730] (1-94)

Mean predicted aligned error: 4.17 Å

Nearest PDB structures (foldseek):
  6fxr-assembly1_A  TM=9.769E-01  e=4.976E-12  Homo sapiens
  6fxk-assembly1_A-2  TM=9.732E-01  e=4.346E-12  Homo sapiens
  6tez-assembly1_A-2  TM=9.744E-01  e=6.096E-12  Homo sapiens
  6tex-assembly1_A  TM=9.765E-01  e=8.551E-12  Homo sapiens
  6te3-assembly1_A-2  TM=9.727E-01  e=7.468E-12  Homo sapiens